Protein AF-A0A0Q1EN77-F1 (afdb_monomer)

Structure (mmCIF, N/CA/C/O backbone):
data_AF-A0A0Q1EN77-F1
#
_entry.id   AF-A0A0Q1EN77-F1
#
loop_
_atom_site.group_PDB
_atom_site.id
_atom_site.type_symbol
_atom_site.label_atom_id
_atom_site.label_alt_id
_atom_site.label_comp_id
_atom_site.label_asym_id
_atom_site.label_entity_id
_atom_site.label_seq_id
_atom_site.pdbx_PDB_ins_code
_atom_site.Cartn_x
_atom_site.Cartn_y
_atom_site.Cartn_z
_atom_site.occupancy
_atom_site.B_iso_or_equiv
_atom_site.auth_seq_id
_atom_site.auth_comp_id
_atom_site.auth_asym_id
_atom_site.auth_atom_id
_atom_site.pdbx_PDB_model_num
ATOM 1 N N . MET A 1 1 ? 3.299 -6.875 -15.508 1.00 75.31 1 MET A N 1
ATOM 2 C CA . MET A 1 1 ? 4.761 -6.666 -15.620 1.00 75.31 1 MET A CA 1
ATOM 3 C C . MET A 1 1 ? 5.243 -6.650 -17.065 1.00 75.31 1 MET A C 1
ATOM 5 O O . MET A 1 1 ? 5.629 -5.585 -17.506 1.00 75.31 1 MET A O 1
ATOM 9 N N . VAL A 1 2 ? 5.141 -7.741 -17.841 1.00 85.12 2 VAL A N 1
ATOM 10 C CA . VAL A 1 2 ? 5.543 -7.742 -19.271 1.00 85.12 2 VAL A CA 1
ATOM 11 C C . VAL A 1 2 ? 4.881 -6.612 -20.068 1.00 85.12 2 VAL A C 1
ATOM 13 O O . VAL A 1 2 ? 5.565 -5.891 -20.783 1.00 85.12 2 VAL A O 1
ATOM 16 N N . ALA A 1 3 ? 3.573 -6.400 -19.890 1.00 85.75 3 ALA A N 1
ATOM 17 C CA . ALA A 1 3 ? 2.848 -5.297 -20.525 1.00 85.75 3 ALA A CA 1
ATOM 18 C C . ALA A 1 3 ? 3.377 -3.902 -20.138 1.00 85.75 3 ALA A C 1
ATOM 20 O O . ALA A 1 3 ? 3.381 -3.012 -20.976 1.00 85.75 3 ALA A O 1
ATOM 21 N N . GLU A 1 4 ? 3.867 -3.718 -18.908 1.00 86.69 4 GLU A N 1
ATOM 22 C CA . GLU A 1 4 ? 4.435 -2.437 -18.464 1.00 86.69 4 GLU A CA 1
ATOM 23 C C . GLU A 1 4 ? 5.820 -2.197 -19.064 1.00 86.69 4 GLU A C 1
ATOM 25 O O . GLU A 1 4 ? 6.132 -1.081 -19.460 1.00 86.69 4 GLU A O 1
ATOM 30 N N . ILE A 1 5 ? 6.623 -3.253 -19.228 1.00 88.62 5 ILE A N 1
ATOM 31 C CA . ILE A 1 5 ? 7.925 -3.160 -19.905 1.00 88.62 5 ILE A CA 1
ATOM 32 C C . ILE A 1 5 ? 7.735 -2.786 -21.385 1.00 88.62 5 ILE A C 1
ATOM 34 O O . ILE A 1 5 ? 8.489 -1.975 -21.908 1.00 88.62 5 ILE A O 1
ATOM 38 N N . HIS A 1 6 ? 6.693 -3.304 -22.048 1.00 87.94 6 HIS A N 1
ATOM 39 C CA . HIS A 1 6 ? 6.352 -2.915 -23.427 1.00 87.94 6 HIS A CA 1
ATOM 40 C C . HIS A 1 6 ? 5.861 -1.465 -23.553 1.00 87.94 6 HIS A C 1
ATOM 42 O O . HIS A 1 6 ? 5.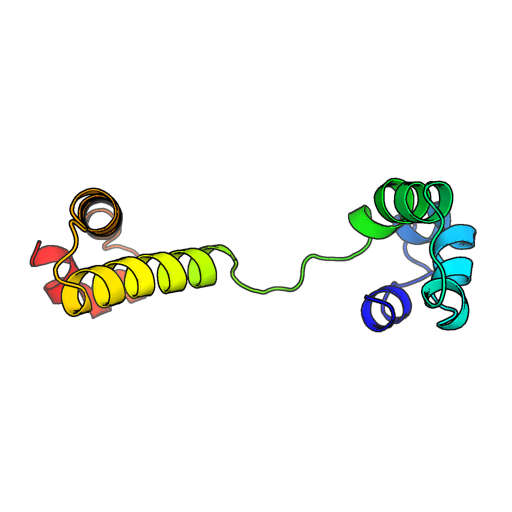863 -0.919 -24.650 1.00 87.94 6 HIS A O 1
ATOM 48 N N . ARG A 1 7 ? 5.413 -0.844 -22.456 1.00 88.62 7 ARG A N 1
ATOM 49 C CA . ARG A 1 7 ? 4.968 0.558 -22.433 1.00 88.62 7 ARG A CA 1
ATOM 50 C C . ARG A 1 7 ? 6.109 1.543 -22.176 1.00 88.62 7 ARG A C 1
ATOM 52 O O . ARG A 1 7 ? 5.882 2.749 -22.247 1.00 88.62 7 ARG A O 1
ATOM 59 N N . LEU A 1 8 ? 7.315 1.064 -21.857 1.00 89.75 8 LEU A N 1
ATOM 60 C CA . LEU A 1 8 ? 8.471 1.930 -21.646 1.00 89.75 8 LEU A CA 1
ATOM 61 C C . LEU A 1 8 ? 8.859 2.616 -22.959 1.00 89.75 8 LEU A C 1
ATOM 63 O O . LEU A 1 8 ? 9.024 1.970 -23.988 1.00 89.75 8 LEU A O 1
ATOM 67 N N . ASN A 1 9 ? 9.029 3.936 -22.912 1.00 89.69 9 ASN A N 1
ATOM 68 C CA . ASN A 1 9 ? 9.507 4.698 -24.059 1.00 89.69 9 ASN A CA 1
ATOM 69 C C . ASN A 1 9 ? 11.025 4.518 -24.203 1.00 89.69 9 ASN A C 1
ATOM 71 O O . ASN A 1 9 ? 11.781 5.061 -23.398 1.00 89.69 9 ASN A O 1
ATOM 75 N N . GLU A 1 10 ? 11.462 3.800 -25.234 1.00 89.62 10 GLU A N 1
ATOM 76 C CA . GLU A 1 10 ? 12.878 3.524 -25.508 1.00 89.62 10 GLU A CA 1
ATOM 77 C C . GLU A 1 10 ? 13.685 4.788 -25.840 1.00 89.62 10 GLU A C 1
ATOM 79 O O . GLU A 1 10 ? 14.881 4.833 -25.573 1.00 89.62 10 GLU A O 1
ATOM 84 N N . GLU A 1 11 ? 13.044 5.864 -26.306 1.00 89.81 11 GLU A N 1
ATOM 85 C CA . GLU A 1 11 ? 13.696 7.162 -26.508 1.00 89.81 11 GLU A CA 1
ATOM 86 C C . GLU A 1 11 ? 13.917 7.924 -25.188 1.00 89.81 11 GLU A C 1
ATOM 88 O O . GLU A 1 11 ? 14.665 8.906 -25.135 1.00 89.81 11 GLU A O 1
ATOM 93 N N . ASN A 1 12 ? 13.315 7.493 -24.078 1.00 91.06 12 ASN A N 1
ATOM 94 C CA . ASN A 1 12 ? 13.587 8.099 -22.781 1.00 91.06 12 ASN A CA 1
ATOM 95 C C . ASN A 1 12 ? 15.029 7.784 -22.359 1.00 91.06 12 ASN A C 1
ATOM 97 O O . ASN A 1 12 ? 15.423 6.624 -22.270 1.00 91.06 12 ASN A O 1
ATOM 101 N N . PHE A 1 13 ? 15.814 8.815 -22.040 1.00 92.06 13 PHE A N 1
ATOM 102 C CA . PHE A 1 13 ? 17.212 8.670 -21.623 1.00 92.06 13 PHE A CA 1
ATOM 103 C C . PHE A 1 13 ? 17.409 7.648 -20.486 1.00 92.06 13 PHE A C 1
ATOM 105 O O . PHE A 1 13 ? 18.351 6.860 -20.525 1.00 92.06 13 PHE A O 1
ATOM 112 N N . ARG A 1 14 ? 16.484 7.594 -19.516 1.00 90.00 14 ARG A N 1
ATOM 113 C CA . ARG A 1 14 ? 16.535 6.635 -18.396 1.00 90.00 14 ARG A CA 1
ATOM 114 C C . ARG A 1 14 ? 16.334 5.190 -18.858 1.00 90.00 14 ARG A C 1
ATOM 116 O O . ARG A 1 14 ? 16.934 4.281 -18.293 1.00 90.00 14 ARG A O 1
ATOM 123 N N . VAL A 1 15 ? 15.509 4.983 -19.885 1.00 91.50 15 VAL A N 1
ATOM 124 C CA . VAL A 1 15 ? 15.239 3.665 -20.479 1.00 91.50 15 VAL A CA 1
ATOM 125 C C . VAL A 1 15 ? 16.398 3.247 -21.384 1.00 91.50 15 VAL A C 1
ATOM 127 O O . VAL A 1 15 ? 16.853 2.111 -21.280 1.00 91.50 15 VAL A O 1
ATOM 130 N N . ARG A 1 16 ? 16.964 4.170 -22.179 1.00 92.75 16 ARG A N 1
ATOM 131 C CA . ARG A 1 16 ? 18.146 3.908 -23.025 1.00 92.75 16 ARG A CA 1
ATOM 132 C C . ARG A 1 16 ? 19.330 3.351 -22.240 1.00 92.75 16 ARG A C 1
ATOM 134 O O . ARG A 1 16 ? 19.981 2.423 -22.706 1.00 92.75 16 ARG A O 1
ATOM 141 N N . GLN A 1 17 ? 19.581 3.874 -21.038 1.00 92.25 17 GLN A N 1
ATOM 142 C CA . GLN A 1 17 ? 20.649 3.381 -20.155 1.00 92.25 17 GLN A CA 1
ATOM 143 C C . GLN A 1 17 ? 20.492 1.900 -19.768 1.00 92.25 17 GLN A C 1
ATOM 145 O O . GLN A 1 17 ? 21.472 1.255 -19.406 1.00 92.25 17 GLN A O 1
ATOM 150 N N . HIS A 1 18 ? 19.282 1.351 -19.878 1.00 94.38 18 HIS A N 1
ATOM 151 C CA . HIS A 1 18 ? 18.927 -0.003 -19.459 1.00 94.38 18 HIS A CA 1
ATOM 152 C C . HIS A 1 18 ? 18.358 -0.850 -20.611 1.00 94.38 18 HIS A C 1
ATOM 154 O O . HIS A 1 18 ? 17.785 -1.915 -20.367 1.00 94.38 18 HIS A O 1
ATOM 160 N N . ILE A 1 19 ? 18.527 -0.409 -21.866 1.00 93.12 19 ILE A N 1
ATOM 161 C CA . ILE A 1 19 ? 17.888 -1.014 -23.044 1.00 93.12 19 ILE A CA 1
ATOM 162 C C . ILE A 1 19 ? 18.136 -2.529 -23.210 1.00 93.12 19 ILE A C 1
ATOM 164 O O . ILE A 1 19 ? 17.187 -3.234 -23.562 1.00 93.12 19 ILE A O 1
ATOM 168 N N . PRO A 1 20 ? 19.322 -3.100 -22.885 1.00 93.75 20 PRO A N 1
ATOM 169 C CA . PRO A 1 20 ? 19.535 -4.541 -23.029 1.00 93.75 20 PRO A CA 1
ATOM 170 C C . PRO A 1 20 ? 18.624 -5.355 -22.102 1.00 93.75 20 PRO A C 1
ATOM 172 O O . PRO A 1 20 ? 18.081 -6.385 -22.504 1.00 93.75 20 PRO A O 1
ATOM 175 N N . TYR A 1 21 ? 18.405 -4.867 -20.877 1.00 94.12 21 TYR A N 1
ATOM 176 C CA . TYR A 1 21 ? 17.522 -5.502 -19.900 1.00 94.12 21 TYR A CA 1
ATOM 177 C C . TYR A 1 21 ? 16.054 -5.344 -20.305 1.00 94.12 21 TYR A C 1
ATOM 179 O O . TYR A 1 21 ? 15.277 -6.289 -20.185 1.00 94.12 21 TYR A O 1
ATOM 187 N N . VAL A 1 22 ? 15.677 -4.184 -20.852 1.00 92.25 22 VAL A N 1
ATOM 188 C CA . VAL A 1 22 ? 14.322 -3.952 -21.375 1.00 92.25 22 VAL A CA 1
ATOM 189 C C . VAL A 1 22 ? 14.002 -4.968 -22.472 1.00 92.25 22 VAL A C 1
ATOM 191 O O . VAL A 1 22 ? 13.034 -5.711 -22.33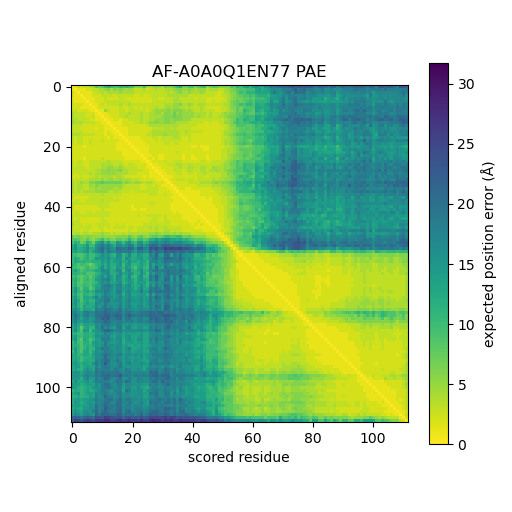4 1.00 92.25 22 VAL A O 1
ATOM 194 N N . HIS A 1 23 ? 14.853 -5.106 -23.491 1.00 93.06 23 HIS A N 1
ATOM 195 C CA . HIS A 1 23 ? 14.639 -6.074 -24.574 1.00 93.06 23 HIS A CA 1
ATOM 196 C C . HIS A 1 23 ? 14.626 -7.529 -24.082 1.00 93.06 23 HIS A C 1
ATOM 198 O O . HIS A 1 23 ? 13.773 -8.319 -24.495 1.00 93.06 23 HIS A O 1
ATOM 204 N N . LYS A 1 24 ? 15.536 -7.890 -23.163 1.00 92.88 24 LYS A N 1
ATOM 205 C CA . LYS A 1 24 ? 15.592 -9.236 -22.567 1.00 92.88 24 LYS A CA 1
ATOM 206 C C . LYS A 1 24 ? 14.251 -9.619 -21.938 1.00 92.88 24 LYS A C 1
ATOM 208 O O . LYS A 1 24 ? 13.727 -10.699 -22.213 1.00 92.88 24 LYS A O 1
ATOM 213 N N . PHE A 1 25 ? 13.678 -8.729 -21.130 1.00 93.00 25 PHE A N 1
ATOM 214 C CA . PHE A 1 25 ? 12.463 -9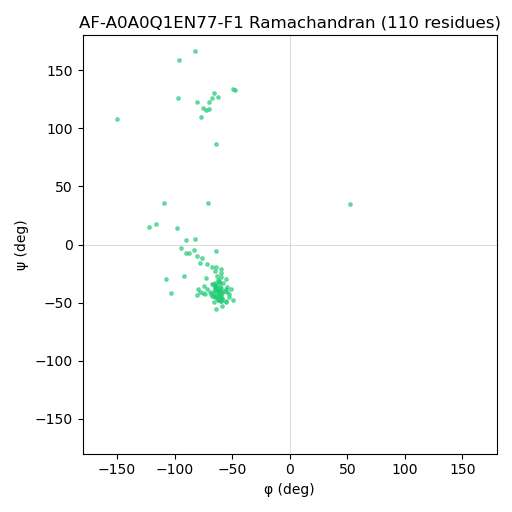.003 -20.364 1.00 93.00 25 PHE A CA 1
ATOM 215 C C . PHE A 1 25 ? 11.162 -8.546 -21.052 1.00 93.00 25 PHE A C 1
ATOM 217 O O . PHE A 1 25 ? 10.078 -8.855 -20.551 1.00 93.00 25 PHE A O 1
ATOM 224 N N . GLN A 1 26 ? 11.224 -7.896 -22.220 1.00 91.12 26 GLN A N 1
ATOM 225 C CA . GLN A 1 26 ? 10.080 -7.777 -23.135 1.00 91.12 26 GLN A CA 1
ATOM 226 C C . GLN A 1 26 ? 9.669 -9.160 -23.666 1.00 91.12 26 GLN A C 1
ATOM 228 O O . GLN A 1 26 ? 8.483 -9.460 -23.799 1.00 91.12 26 GLN A O 1
ATOM 233 N N . ASN A 1 27 ? 10.623 -10.062 -23.907 1.00 91.31 27 ASN A N 1
ATOM 234 C CA . ASN A 1 27 ? 10.298 -11.405 -24.371 1.00 91.31 27 ASN A CA 1
ATOM 235 C C . ASN A 1 27 ? 9.617 -12.229 -23.266 1.00 91.31 27 ASN A C 1
ATOM 237 O O . ASN A 1 27 ? 10.231 -12.586 -22.260 1.00 91.31 27 ASN A O 1
ATOM 241 N N . ARG A 1 28 ? 8.356 -12.626 -23.486 1.00 88.50 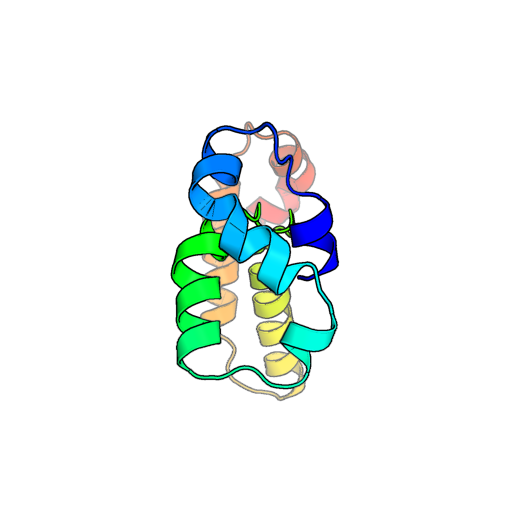28 ARG A N 1
ATOM 242 C CA . ARG A 1 28 ? 7.587 -13.435 -22.526 1.00 88.50 28 ARG A CA 1
ATOM 243 C C . ARG A 1 28 ? 8.291 -14.741 -22.141 1.00 88.50 28 ARG A C 1
ATOM 245 O O . ARG A 1 28 ? 8.125 -15.186 -21.011 1.00 88.50 28 ARG A O 1
ATOM 252 N N . LYS A 1 29 ? 9.101 -15.329 -23.030 1.00 90.69 29 LYS A N 1
ATOM 253 C CA . LYS A 1 29 ? 9.852 -16.562 -22.744 1.00 90.69 29 LYS A CA 1
ATOM 254 C C . LYS A 1 29 ? 10.841 -16.398 -21.585 1.00 90.69 29 LYS A C 1
ATOM 256 O O . LYS A 1 29 ? 11.027 -17.354 -20.840 1.00 90.69 29 LYS A O 1
ATOM 261 N N . ALA A 1 30 ? 11.408 -15.203 -21.393 1.00 88.31 30 ALA A N 1
ATOM 262 C CA . ALA A 1 30 ? 12.321 -14.912 -20.284 1.00 88.31 30 ALA A CA 1
ATOM 263 C C . ALA A 1 30 ? 11.642 -15.027 -18.905 1.00 88.31 30 ALA A C 1
ATOM 265 O O . ALA A 1 30 ? 12.313 -15.211 -17.900 1.00 88.31 30 ALA A O 1
ATOM 266 N N . TRP A 1 31 ? 10.308 -14.972 -18.852 1.00 90.62 31 TRP A N 1
ATOM 267 C CA . TRP A 1 31 ? 9.529 -15.080 -17.616 1.00 90.62 31 TRP A CA 1
ATOM 268 C C . TRP A 1 31 ? 9.129 -16.515 -17.263 1.00 90.62 31 TRP A C 1
ATOM 270 O O . TRP A 1 31 ? 8.570 -16.738 -16.193 1.00 90.62 31 TRP A O 1
ATOM 280 N N . ASN A 1 32 ? 9.383 -17.488 -18.145 1.00 91.12 32 ASN A N 1
ATOM 281 C CA . ASN A 1 32 ? 9.001 -18.882 -17.904 1.00 91.12 32 ASN A CA 1
ATOM 282 C C . ASN A 1 32 ? 9.879 -19.551 -16.837 1.00 91.12 32 ASN A C 1
ATOM 284 O O . ASN A 1 32 ? 9.421 -20.464 -16.157 1.00 91.12 32 ASN A O 1
ATOM 288 N N . CYS A 1 33 ? 11.131 -19.112 -16.699 1.00 92.00 33 CYS A N 1
ATOM 289 C CA . CYS A 1 33 ? 12.058 -19.580 -15.677 1.00 92.00 33 CYS A CA 1
ATOM 290 C C . CYS A 1 33 ? 13.013 -18.436 -15.330 1.00 92.00 33 CYS A C 1
ATOM 292 O O . CYS A 1 33 ? 13.858 -18.078 -16.146 1.00 92.00 33 CYS A O 1
ATOM 294 N N . LEU A 1 34 ? 12.843 -17.846 -14.146 1.00 93.25 34 LEU A N 1
ATOM 295 C CA . LEU A 1 34 ? 13.695 -16.765 -13.656 1.00 93.25 34 LEU A CA 1
ATOM 296 C C . LEU A 1 34 ? 14.760 -17.338 -12.727 1.00 93.25 34 LEU A C 1
ATOM 298 O O . LEU A 1 34 ? 14.443 -18.006 -11.742 1.00 93.25 34 LEU A O 1
ATOM 302 N N . THR A 1 35 ? 16.022 -17.045 -13.018 1.00 95.38 35 THR A N 1
ATOM 303 C CA . THR A 1 35 ? 17.130 -17.332 -12.106 1.00 95.38 35 THR A CA 1
ATOM 304 C C . THR A 1 35 ? 17.256 -16.240 -11.040 1.00 95.38 35 THR A C 1
ATOM 306 O O . THR A 1 35 ? 16.704 -15.147 -11.171 1.00 95.38 35 THR A O 1
ATOM 309 N N . ALA A 1 36 ? 18.031 -16.497 -9.982 1.00 94.81 36 ALA A N 1
ATOM 310 C CA . ALA A 1 36 ? 18.338 -15.475 -8.977 1.00 94.81 36 ALA A CA 1
ATOM 311 C C . ALA A 1 36 ? 19.025 -14.237 -9.590 1.00 94.81 36 ALA A C 1
ATOM 313 O O . ALA A 1 36 ? 18.784 -13.113 -9.152 1.00 94.81 36 ALA A O 1
ATOM 314 N N . MET A 1 37 ? 19.836 -14.442 -10.633 1.00 94.62 37 MET A N 1
ATOM 315 C CA . MET A 1 37 ? 20.475 -13.360 -11.380 1.00 94.62 37 MET A CA 1
ATOM 316 C C . MET A 1 37 ? 19.441 -12.533 -12.148 1.00 94.62 37 MET A C 1
ATOM 318 O O . MET A 1 37 ? 19.458 -11.311 -12.048 1.00 94.62 37 MET A O 1
ATOM 322 N N . ASP A 1 38 ? 18.486 -13.183 -12.824 1.00 94.12 38 ASP A N 1
ATOM 323 C CA . ASP A 1 38 ? 17.411 -12.485 -13.541 1.00 94.12 38 ASP A CA 1
ATOM 324 C C . ASP A 1 38 ? 16.555 -11.636 -12.595 1.00 94.12 38 ASP A C 1
ATOM 326 O O . ASP A 1 38 ? 16.208 -10.503 -12.914 1.00 94.12 38 ASP A O 1
ATOM 330 N N . VAL A 1 39 ? 16.247 -12.152 -11.400 1.00 93.69 39 VAL A N 1
ATOM 331 C CA . VAL A 1 39 ? 15.508 -11.395 -10.377 1.00 93.69 39 VAL A CA 1
ATOM 332 C C . VAL A 1 39 ? 16.282 -10.148 -9.948 1.00 93.69 39 VAL A C 1
ATOM 334 O O . VAL A 1 39 ? 15.685 -9.079 -9.803 1.00 93.69 39 VAL A O 1
ATOM 337 N N . ASN A 1 40 ? 17.599 -10.263 -9.770 1.00 95.62 40 ASN A N 1
ATOM 338 C CA . ASN A 1 40 ? 18.438 -9.123 -9.421 1.00 95.62 40 ASN A CA 1
ATOM 339 C C . ASN A 1 40 ? 18.484 -8.087 -10.555 1.00 95.62 40 ASN A C 1
ATOM 341 O O . ASN A 1 40 ? 18.290 -6.903 -10.304 1.00 95.62 40 ASN A O 1
ATOM 345 N N . GLU A 1 41 ? 18.648 -8.522 -11.806 1.00 95.06 41 GLU A N 1
ATOM 346 C CA . GLU A 1 41 ? 18.612 -7.631 -12.974 1.00 95.06 41 GLU A CA 1
ATOM 347 C C . GLU A 1 41 ? 17.271 -6.893 -13.100 1.00 95.06 41 GLU A C 1
ATOM 349 O O . GLU A 1 41 ? 17.246 -5.685 -13.331 1.00 95.06 41 GLU A O 1
ATOM 354 N N . ILE A 1 42 ? 16.146 -7.593 -12.906 1.00 93.50 42 ILE A N 1
ATOM 355 C CA . ILE A 1 42 ? 14.810 -6.979 -12.919 1.00 93.50 42 ILE A CA 1
ATOM 356 C C . ILE A 1 42 ? 14.710 -5.914 -11.824 1.00 93.50 42 ILE A C 1
ATOM 358 O O . ILE A 1 42 ? 14.206 -4.816 -12.071 1.00 93.50 42 ILE A O 1
ATOM 362 N N . LYS A 1 43 ? 15.179 -6.227 -10.615 1.00 92.94 43 LYS A N 1
ATOM 363 C CA . LYS A 1 43 ? 15.108 -5.321 -9.468 1.00 92.94 43 LYS A CA 1
ATOM 364 C C . LYS A 1 43 ? 15.950 -4.061 -9.673 1.00 92.94 43 LYS A C 1
ATOM 366 O O . LYS A 1 43 ? 15.462 -2.971 -9.397 1.00 92.94 43 LYS A O 1
ATOM 371 N N . GLU A 1 44 ? 17.176 -4.204 -10.162 1.00 94.31 44 GLU A N 1
ATOM 372 C CA . GLU A 1 44 ? 18.111 -3.084 -10.302 1.00 94.31 44 GLU A CA 1
ATOM 373 C C . GLU A 1 44 ? 17.823 -2.231 -11.545 1.00 94.31 44 GLU A C 1
ATOM 375 O O . GLU A 1 44 ? 17.915 -1.007 -11.490 1.00 94.31 44 GLU A O 1
ATOM 380 N N . HIS A 1 45 ? 17.438 -2.852 -12.665 1.00 94.06 45 HIS A N 1
ATOM 381 C CA . HIS A 1 45 ? 17.367 -2.158 -13.954 1.00 94.06 45 HIS A CA 1
ATOM 382 C C . HIS A 1 45 ? 15.947 -1.874 -14.443 1.00 94.06 45 HIS A C 1
ATOM 384 O O . HIS A 1 45 ? 15.742 -0.887 -15.144 1.00 94.06 45 HIS A O 1
ATOM 390 N N . LEU A 1 46 ? 14.956 -2.704 -14.096 1.00 91.44 46 LEU A N 1
ATOM 391 C CA . LEU A 1 46 ? 13.587 -2.548 -14.606 1.00 91.44 46 LEU A CA 1
ATOM 392 C C . LEU A 1 46 ? 12.630 -1.941 -13.588 1.00 91.44 46 LEU A C 1
ATOM 394 O O . LEU A 1 46 ? 11.832 -1.078 -13.952 1.00 91.44 46 LEU A O 1
ATOM 398 N N . ALA A 1 47 ? 12.706 -2.355 -12.322 1.00 90.19 47 ALA A N 1
ATOM 399 C CA . ALA A 1 47 ? 11.820 -1.842 -11.279 1.00 90.19 47 ALA A CA 1
ATOM 400 C C . ALA A 1 47 ? 11.849 -0.302 -11.153 1.00 90.19 47 ALA A C 1
ATOM 402 O O . ALA A 1 47 ? 10.773 0.273 -11.007 1.00 90.19 47 ALA A O 1
ATO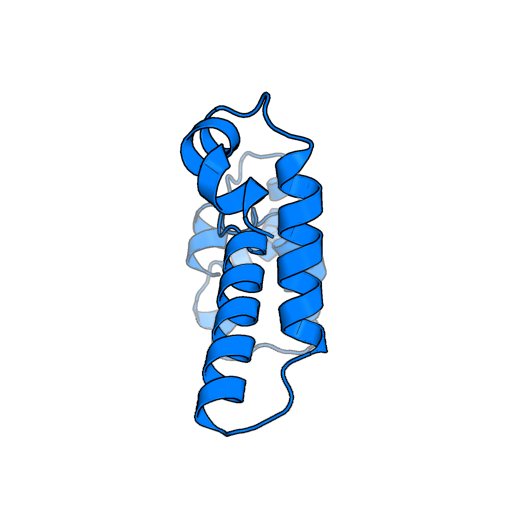M 403 N N . PRO A 1 48 ? 12.998 0.398 -11.290 1.00 89.88 48 PRO A N 1
ATOM 404 C CA . PRO A 1 48 ? 13.032 1.863 -11.225 1.00 89.88 48 PRO A CA 1
ATOM 405 C C . PRO A 1 48 ? 12.429 2.577 -12.444 1.00 89.88 48 PRO A C 1
ATOM 407 O O . PRO A 1 48 ? 12.185 3.783 -12.383 1.00 89.88 48 PRO A O 1
ATOM 410 N N . LEU A 1 49 ? 12.254 1.873 -13.569 1.00 89.81 49 LEU A N 1
ATOM 411 C CA . LEU A 1 49 ? 11.715 2.431 -14.815 1.00 89.81 49 LEU A CA 1
ATOM 412 C C . LEU A 1 49 ? 10.200 2.269 -14.911 1.00 89.81 49 LEU A C 1
ATOM 414 O O . LEU A 1 49 ? 9.538 3.053 -15.589 1.00 89.81 49 LEU A O 1
ATOM 418 N N . ILE A 1 50 ? 9.659 1.245 -14.253 1.00 85.62 50 ILE A N 1
ATOM 419 C CA . ILE A 1 50 ? 8.225 0.998 -14.214 1.00 85.62 50 ILE A CA 1
ATOM 420 C C . ILE A 1 50 ? 7.602 2.007 -13.256 1.00 85.62 50 ILE A C 1
ATOM 422 O O . ILE A 1 50 ? 7.891 2.022 -12.060 1.00 85.62 50 ILE A O 1
ATOM 426 N N . VAL A 1 51 ? 6.724 2.850 -13.795 1.00 77.69 51 VAL A N 1
ATOM 427 C CA . VAL A 1 51 ? 5.878 3.708 -12.969 1.00 77.69 51 VAL A CA 1
ATOM 428 C C . VAL A 1 51 ? 5.006 2.782 -12.121 1.00 77.69 51 VAL A C 1
ATOM 430 O O . VAL A 1 51 ? 4.373 1.884 -12.688 1.00 77.69 51 VAL A O 1
ATOM 433 N N . PRO A 1 52 ? 4.980 2.948 -10.785 1.00 70.88 52 PRO A N 1
ATOM 434 C CA . PRO A 1 52 ? 4.056 2.204 -9.948 1.00 70.88 52 PRO A CA 1
ATOM 435 C C . PRO A 1 52 ? 2.659 2.326 -10.547 1.00 70.88 52 PRO A C 1
ATOM 437 O O . PRO A 1 52 ? 2.258 3.421 -10.949 1.00 70.88 52 PRO A O 1
ATOM 440 N N . LEU A 1 53 ? 1.935 1.209 -10.642 1.00 67.25 53 LEU A N 1
ATOM 441 C CA . LEU A 1 53 ? 0.513 1.265 -10.963 1.00 67.25 53 LEU A CA 1
ATOM 442 C C . LEU A 1 53 ? -0.104 2.333 -10.060 1.00 67.25 53 LEU A C 1
ATOM 444 O O . LEU A 1 53 ? 0.192 2.357 -8.864 1.00 67.25 53 LEU A O 1
ATOM 448 N N . ASN A 1 54 ? -0.917 3.218 -10.639 1.00 62.59 54 ASN A N 1
ATOM 449 C CA . ASN A 1 54 ? -1.620 4.288 -9.926 1.00 62.59 54 ASN A CA 1
ATOM 450 C C . ASN A 1 54 ? -2.749 3.719 -9.044 1.00 62.59 54 ASN A C 1
ATOM 452 O O . ASN A 1 54 ? -3.839 4.274 -8.946 1.00 62.59 54 ASN A O 1
ATOM 456 N N . ASP A 1 55 ? -2.495 2.552 -8.468 1.00 62.34 55 ASP A N 1
ATOM 457 C CA . ASP A 1 55 ? -3.273 1.962 -7.420 1.00 62.34 55 ASP A CA 1
ATOM 458 C C . ASP A 1 55 ? -2.957 2.779 -6.179 1.00 62.34 55 ASP A C 1
ATOM 460 O O . ASP A 1 55 ? -1.814 2.812 -5.713 1.00 62.34 55 ASP A O 1
ATOM 464 N N . ASP A 1 56 ? -3.973 3.458 -5.662 1.00 78.88 56 ASP A N 1
ATOM 465 C CA . ASP A 1 56 ? -3.888 4.117 -4.373 1.00 78.88 56 ASP A CA 1
ATOM 466 C C . ASP A 1 56 ? -3.695 3.041 -3.291 1.00 78.88 56 ASP A C 1
ATOM 468 O O . ASP A 1 56 ? -4.628 2.482 -2.716 1.00 78.88 56 ASP A O 1
ATOM 472 N N . GLU A 1 57 ? -2.435 2.682 -3.064 1.00 84.44 57 GLU A N 1
ATOM 473 C CA . GLU A 1 57 ? -2.020 1.695 -2.077 1.00 84.44 57 GLU A CA 1
ATOM 474 C C . GLU A 1 57 ? -2.461 2.121 -0.668 1.00 84.44 57 GLU A C 1
ATOM 476 O O . GLU A 1 57 ? -2.714 1.272 0.188 1.00 84.44 57 GLU A O 1
ATOM 481 N N . LEU A 1 58 ? -2.602 3.430 -0.418 1.00 85.25 58 LEU A N 1
ATOM 482 C CA . LEU A 1 58 ? -3.148 3.937 0.839 1.00 85.25 58 LEU A CA 1
ATOM 483 C C . LEU A 1 58 ? -4.643 3.623 0.949 1.00 85.25 58 LEU A C 1
ATOM 485 O O . LEU A 1 58 ? -5.066 3.176 2.017 1.00 85.25 58 LEU A O 1
ATOM 489 N N . ALA A 1 59 ? -5.410 3.760 -0.136 1.00 87.31 59 ALA A N 1
ATOM 490 C CA . ALA A 1 59 ? -6.810 3.334 -0.177 1.00 87.31 59 ALA A CA 1
ATOM 491 C C . ALA A 1 59 ? -6.947 1.828 0.098 1.00 87.31 59 ALA A C 1
ATOM 493 O O . ALA A 1 59 ? -7.667 1.440 1.015 1.00 87.31 59 ALA A O 1
ATOM 494 N N . LYS A 1 60 ? -6.155 0.976 -0.568 1.00 88.81 60 LYS A N 1
ATOM 495 C CA . LYS A 1 60 ? -6.170 -0.481 -0.316 1.00 88.81 60 LYS A CA 1
ATOM 496 C C . LYS A 1 60 ? -5.834 -0.839 1.132 1.00 88.81 60 LYS A C 1
ATOM 498 O O . LYS A 1 60 ? -6.429 -1.744 1.718 1.00 88.81 60 LYS A O 1
ATOM 503 N N . ARG A 1 61 ? -4.862 -0.144 1.732 1.00 91.12 61 ARG A N 1
ATOM 504 C CA . ARG A 1 61 ? -4.503 -0.338 3.147 1.00 91.12 61 ARG A CA 1
ATOM 505 C C . ARG A 1 61 ? -5.637 0.064 4.077 1.00 91.12 61 ARG A C 1
ATOM 507 O O . ARG A 1 61 ? -5.822 -0.583 5.108 1.00 91.12 61 ARG A O 1
ATOM 514 N N . PHE A 1 62 ? -6.377 1.112 3.731 1.00 92.56 62 PHE A N 1
ATOM 515 C CA . PHE A 1 62 ? -7.560 1.514 4.477 1.00 92.56 62 PHE A CA 1
ATOM 516 C C . PHE A 1 62 ? -8.694 0.487 4.335 1.00 92.56 62 PHE A C 1
ATOM 518 O O . PHE A 1 62 ? -9.266 0.091 5.349 1.00 92.56 62 PHE A O 1
ATOM 525 N N . ASP A 1 63 ? -8.937 -0.040 3.133 1.00 93.88 63 ASP A N 1
ATOM 526 C CA . ASP A 1 63 ? -9.923 -1.107 2.906 1.00 93.88 63 ASP A CA 1
ATOM 527 C C . ASP A 1 63 ? -9.596 -2.357 3.734 1.00 93.88 63 ASP A C 1
ATOM 529 O O . ASP A 1 63 ? -10.449 -2.900 4.439 1.00 93.88 63 ASP A O 1
ATOM 533 N N . LEU A 1 64 ? -8.327 -2.780 3.737 1.00 95.56 64 LEU A N 1
ATOM 534 C CA . LEU A 1 64 ? -7.860 -3.899 4.555 1.00 95.56 64 LEU A CA 1
ATOM 535 C C . LEU A 1 64 ? -8.036 -3.636 6.059 1.00 95.56 64 LEU A C 1
ATOM 537 O O . LEU A 1 64 ? -8.385 -4.547 6.819 1.00 95.56 64 LEU A O 1
ATOM 541 N N . LEU A 1 65 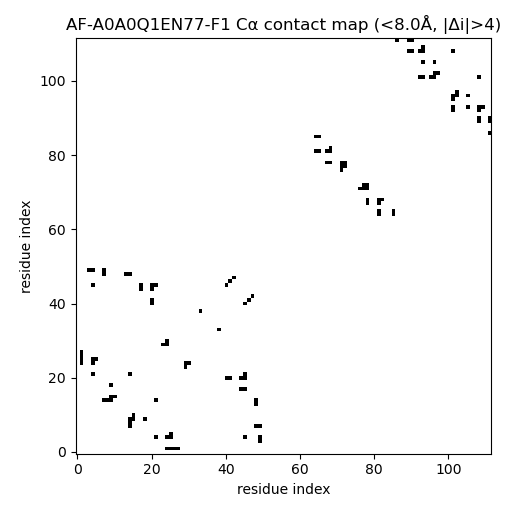? -7.786 -2.403 6.509 1.00 95.81 65 LEU A N 1
ATOM 542 C CA . LEU A 1 65 ? -7.993 -2.000 7.897 1.00 95.81 65 LEU A CA 1
ATOM 543 C C . LEU A 1 65 ? -9.468 -2.143 8.293 1.00 95.81 65 LEU A C 1
ATOM 545 O O . LEU A 1 65 ? -9.754 -2.741 9.332 1.00 95.81 65 LEU A O 1
ATOM 549 N N . MET A 1 66 ? -10.386 -1.645 7.463 1.00 96.12 66 MET A N 1
ATOM 550 C CA . MET A 1 66 ? -11.828 -1.754 7.693 1.00 96.12 66 MET A CA 1
ATOM 551 C C . MET A 1 66 ? -12.287 -3.212 7.700 1.00 96.12 66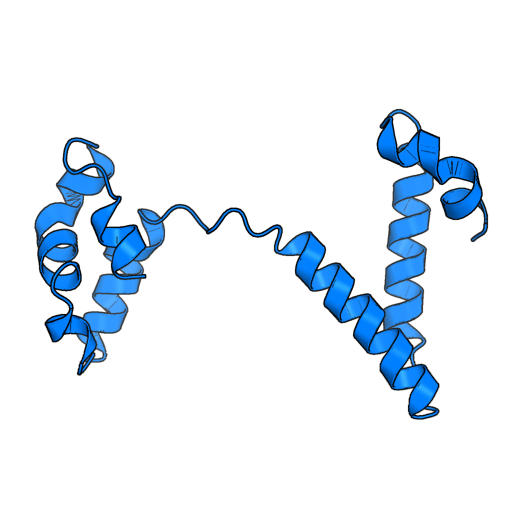 MET A C 1
ATOM 553 O O . MET A 1 66 ? -12.908 -3.648 8.670 1.00 96.12 66 MET A O 1
ATOM 557 N N . TYR A 1 67 ? -11.858 -4.002 6.714 1.00 97.00 67 TYR A N 1
ATOM 558 C CA . TYR A 1 67 ? -12.127 -5.439 6.666 1.00 97.00 67 TYR A CA 1
ATOM 559 C C . TYR A 1 67 ? -11.644 -6.165 7.931 1.00 97.00 67 TYR A C 1
ATOM 561 O O . TYR A 1 67 ? -12.331 -7.029 8.474 1.00 97.00 67 TYR A O 1
ATOM 569 N N . THR A 1 68 ? -10.478 -5.786 8.462 1.00 96.38 68 THR A N 1
ATOM 570 C CA . THR A 1 68 ? -9.951 -6.360 9.709 1.00 96.38 68 THR A CA 1
ATOM 571 C C . THR A 1 68 ? -10.868 -6.068 10.901 1.00 96.38 68 THR A C 1
ATOM 573 O O . THR A 1 68 ? -11.060 -6.936 11.757 1.00 96.38 68 THR A O 1
ATOM 576 N N . VAL A 1 69 ? -11.448 -4.864 10.972 1.00 96.25 69 VAL A N 1
ATOM 577 C CA . VAL A 1 69 ? -12.425 -4.498 12.011 1.00 96.25 69 VAL A CA 1
ATOM 578 C C . VAL A 1 69 ? -13.706 -5.317 11.863 1.00 96.25 69 VAL A C 1
ATOM 580 O O . VAL A 1 69 ? -14.163 -5.903 12.846 1.00 96.25 69 VAL A O 1
ATOM 583 N N . GLU A 1 70 ? -14.263 -5.386 10.654 1.00 96.38 70 GLU A N 1
ATOM 584 C CA . GLU A 1 70 ? -15.488 -6.133 10.346 1.00 96.38 70 GLU A CA 1
ATOM 585 C C . GLU A 1 70 ? -15.337 -7.623 10.669 1.00 96.38 70 GLU A C 1
ATOM 587 O O . GLU A 1 70 ? -16.146 -8.196 11.402 1.00 96.38 70 GLU A O 1
ATOM 592 N N . LEU A 1 71 ? -14.245 -8.239 10.213 1.00 97.19 71 LEU A N 1
ATOM 593 C CA . LEU A 1 71 ? -13.949 -9.644 10.466 1.00 97.19 71 LEU A CA 1
ATOM 594 C C . LEU A 1 71 ? -13.809 -9.931 11.962 1.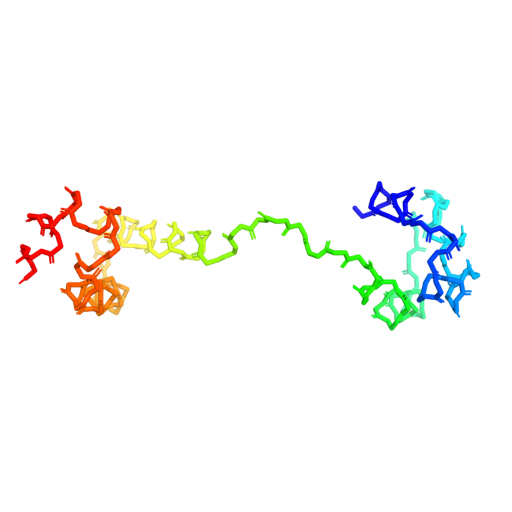00 97.19 71 LEU A C 1
ATOM 596 O O . LEU A 1 71 ? -14.359 -10.912 12.465 1.00 97.19 71 LEU A O 1
ATOM 600 N N . ALA A 1 72 ? -13.091 -9.079 12.695 1.00 95.75 72 ALA A N 1
ATOM 601 C CA . ALA A 1 72 ? -12.933 -9.247 14.132 1.00 95.75 72 ALA A CA 1
ATOM 602 C C . ALA A 1 72 ? -14.272 -9.114 14.874 1.00 95.75 72 ALA A C 1
ATOM 604 O O . ALA A 1 72 ? -14.506 -9.861 15.822 1.00 95.75 72 ALA A O 1
ATOM 605 N N . LYS A 1 73 ? -15.177 -8.235 14.420 1.00 94.75 73 LYS A N 1
ATOM 606 C CA . LYS A 1 73 ? -16.540 -8.133 14.962 1.00 94.75 73 LYS A CA 1
ATOM 607 C C . LYS A 1 73 ? -17.350 -9.405 14.723 1.00 94.75 73 LYS A C 1
ATOM 609 O O . LYS A 1 73 ? -17.956 -9.898 15.668 1.00 94.75 73 LYS A O 1
ATOM 614 N N . LEU A 1 74 ? -17.308 -9.965 13.514 1.00 96.31 74 LEU A N 1
ATOM 615 C CA . LEU A 1 74 ? -18.005 -11.215 13.179 1.00 96.31 74 LEU A CA 1
ATOM 616 C C . LEU A 1 74 ? -17.457 -12.427 13.944 1.00 96.31 74 LEU A C 1
ATOM 618 O O . LEU A 1 74 ? -18.204 -13.338 14.285 1.00 96.31 74 LEU A O 1
ATOM 622 N N . GLN A 1 75 ? -16.155 -12.439 14.230 1.00 96.50 75 GLN A N 1
ATOM 623 C CA . GLN A 1 75 ? -15.493 -13.523 14.960 1.00 96.50 75 GLN A CA 1
ATOM 624 C C . GLN A 1 75 ? -15.476 -13.321 16.484 1.00 96.50 75 GLN A C 1
ATOM 626 O O . GLN A 1 75 ? -14.832 -14.104 17.184 1.00 96.50 75 GLN A O 1
ATOM 631 N N . THR A 1 76 ? -16.113 -12.266 17.006 1.00 92.50 76 THR A N 1
ATOM 632 C CA . THR A 1 76 ? -16.071 -11.887 18.433 1.00 92.50 76 THR A CA 1
ATOM 633 C C . THR A 1 76 ? -14.632 -11.762 18.967 1.00 92.50 76 THR A C 1
ATOM 635 O O . THR A 1 76 ? -14.325 -12.079 20.116 1.00 92.50 76 THR A O 1
ATOM 638 N N . LYS A 1 77 ? -13.711 -11.299 18.115 1.00 91.75 77 LYS A N 1
ATOM 639 C CA . LYS A 1 77 ? -12.301 -11.058 18.441 1.00 91.75 77 LYS A CA 1
ATOM 640 C C . LYS A 1 77 ? -12.064 -9.593 18.796 1.00 91.75 77 LYS A C 1
ATOM 642 O O . LYS A 1 77 ? -12.816 -8.692 18.426 1.00 91.75 77 LYS A O 1
ATOM 647 N N . ASN A 1 78 ? -10.968 -9.338 19.508 1.00 89.94 78 ASN A N 1
ATOM 648 C CA . ASN A 1 78 ? -10.568 -7.981 19.858 1.00 89.94 78 ASN A CA 1
ATOM 649 C C . ASN A 1 78 ? -10.077 -7.212 18.615 1.00 89.94 78 ASN A C 1
ATOM 651 O O . ASN A 1 78 ? -9.114 -7.616 17.965 1.00 89.94 78 ASN A O 1
ATOM 655 N N . ALA A 1 79 ? -10.719 -6.075 18.335 1.00 92.00 79 ALA A N 1
ATOM 656 C CA . ALA A 1 79 ? -10.388 -5.160 17.241 1.00 92.00 79 ALA A CA 1
ATOM 657 C C . ALA A 1 79 ? -9.931 -3.772 17.736 1.00 92.00 79 ALA A C 1
ATOM 659 O O . ALA A 1 79 ? -9.943 -2.804 16.980 1.00 92.00 79 ALA A O 1
ATOM 660 N N . THR A 1 80 ? -9.543 -3.625 19.007 1.00 94.19 80 THR A N 1
ATOM 661 C CA . THR A 1 80 ? -9.261 -2.314 19.620 1.00 94.19 80 THR A CA 1
ATOM 662 C C . THR A 1 80 ? -8.157 -1.555 18.882 1.00 94.19 80 THR A C 1
ATOM 664 O O . THR A 1 80 ? -8.272 -0.350 18.670 1.00 94.19 80 THR A O 1
ATOM 667 N N . LYS A 1 81 ? -7.088 -2.248 18.468 1.00 93.81 81 LYS A N 1
ATOM 668 C CA . LYS A 1 81 ? -5.972 -1.637 17.726 1.00 93.81 81 LYS A CA 1
ATOM 669 C C . LYS A 1 81 ? -6.396 -1.094 16.353 1.00 93.81 81 LYS A C 1
ATOM 671 O O . LYS A 1 81 ? -6.161 0.093 16.125 1.00 93.81 81 LYS A O 1
ATOM 676 N N . PRO A 1 82 ? -7.011 -1.889 15.453 1.00 93.38 82 PRO A N 1
ATOM 677 C CA . PRO A 1 82 ? -7.441 -1.372 14.158 1.00 93.38 82 PRO A CA 1
ATOM 678 C C . PRO A 1 82 ? -8.513 -0.281 14.292 1.00 93.38 82 PRO A C 1
ATOM 680 O O . PRO A 1 82 ? -8.380 0.752 13.645 1.00 93.38 82 PRO A O 1
ATOM 683 N N . ILE A 1 83 ? -9.472 -0.410 15.222 1.00 94.56 83 ILE A N 1
ATOM 684 C CA . ILE A 1 83 ? -10.467 0.646 15.499 1.00 94.56 83 ILE A CA 1
ATOM 685 C C . ILE A 1 83 ? -9.789 1.958 15.913 1.00 94.56 83 ILE A C 1
ATOM 687 O O . ILE A 1 83 ? -10.097 3.012 15.367 1.00 94.56 83 ILE A O 1
ATOM 691 N N . ARG A 1 84 ? -8.817 1.912 16.835 1.00 95.38 84 ARG A N 1
ATOM 692 C CA . ARG A 1 84 ? -8.070 3.111 17.250 1.00 95.38 84 ARG A CA 1
ATOM 693 C C . ARG A 1 84 ? -7.302 3.737 16.083 1.00 95.38 84 ARG A C 1
ATOM 695 O O . ARG A 1 84 ? -7.132 4.951 16.048 1.00 95.38 84 ARG A O 1
ATOM 702 N N . SER A 1 85 ? -6.831 2.926 15.135 1.00 94.44 85 SER A N 1
ATOM 703 C CA . SER A 1 85 ? -6.191 3.438 13.923 1.00 94.44 85 SER A CA 1
ATOM 704 C C . SER A 1 85 ? -7.177 4.203 13.041 1.00 94.44 85 SER A C 1
ATOM 706 O O . SER A 1 85 ? -6.814 5.268 12.558 1.00 94.44 85 SER A O 1
ATOM 708 N N . VAL A 1 86 ? -8.409 3.702 12.880 1.00 94.56 86 VAL A N 1
ATOM 709 C CA . VAL A 1 86 ? -9.482 4.404 12.153 1.00 94.56 86 VAL A CA 1
ATOM 710 C C . VAL A 1 86 ? -9.824 5.725 12.845 1.00 94.56 86 VAL A C 1
ATOM 712 O O . VAL A 1 86 ? -9.811 6.763 12.196 1.00 94.56 86 VAL A O 1
ATOM 715 N N . ILE A 1 87 ? -10.018 5.709 14.169 1.00 94.12 87 ILE A N 1
ATOM 716 C CA . ILE A 1 87 ? -10.308 6.912 14.974 1.00 94.12 87 ILE A CA 1
ATOM 717 C C . ILE A 1 87 ? -9.239 7.989 14.773 1.00 94.12 87 ILE A C 1
ATOM 719 O O . ILE A 1 87 ? -9.568 9.124 14.451 1.00 94.12 87 ILE A O 1
ATOM 723 N N . ARG A 1 88 ? -7.954 7.629 14.880 1.00 94.19 88 ARG A N 1
ATOM 724 C CA . ARG A 1 88 ? -6.846 8.575 14.676 1.00 94.19 88 ARG A CA 1
ATOM 725 C C . ARG A 1 88 ? -6.854 9.183 13.270 1.00 94.19 88 ARG A C 1
ATOM 727 O O . ARG A 1 88 ? -6.520 10.354 13.110 1.00 94.19 88 ARG A O 1
ATOM 734 N N . THR A 1 89 ? -7.204 8.397 12.251 1.00 92.56 89 THR A N 1
ATOM 735 C CA . THR A 1 89 ? -7.363 8.913 10.885 1.00 92.56 89 THR A CA 1
ATOM 736 C C . THR A 1 89 ? -8.499 9.932 10.829 1.00 92.56 89 THR A C 1
ATOM 738 O O . THR A 1 89 ? -8.313 11.010 10.272 1.00 92.56 89 THR A O 1
ATOM 741 N N . THR A 1 90 ? -9.638 9.651 11.460 1.00 92.62 90 THR A N 1
ATOM 742 C CA . THR A 1 90 ? -10.774 10.579 11.498 1.00 92.62 90 THR A CA 1
ATOM 743 C C . THR A 1 90 ? -10.466 11.860 12.286 1.00 92.62 90 THR A C 1
ATOM 745 O O . THR A 1 90 ? -10.786 12.949 11.820 1.00 92.62 90 THR A O 1
ATOM 748 N N . GLU A 1 91 ? -9.751 11.775 13.411 1.00 93.88 91 GLU A N 1
ATOM 749 C CA . GLU A 1 91 ? -9.258 12.941 14.169 1.00 93.88 91 GLU A CA 1
ATOM 750 C C . GLU A 1 91 ? -8.273 13.809 13.369 1.00 93.88 91 GLU A C 1
ATOM 752 O O . GLU A 1 91 ? -8.155 15.013 13.599 1.00 93.88 91 GLU A O 1
ATOM 757 N N . ALA A 1 92 ? -7.510 13.206 12.454 1.00 93.75 92 ALA A N 1
ATOM 758 C CA . ALA A 1 92 ? -6.656 13.955 11.542 1.00 93.75 92 ALA A CA 1
ATOM 759 C C . ALA A 1 92 ? -7.487 14.627 10.440 1.00 93.75 92 ALA A C 1
ATOM 761 O O . ALA A 1 92 ? -7.249 15.794 10.134 1.00 93.75 92 ALA A O 1
ATOM 762 N N . LEU A 1 93 ? -8.483 13.924 9.889 1.00 93.19 93 LEU A N 1
ATOM 763 C CA . LEU A 1 93 ? -9.396 14.464 8.879 1.00 93.19 93 LEU A CA 1
ATOM 764 C C . LEU A 1 93 ? -10.225 15.634 9.414 1.00 93.19 93 LEU A C 1
ATOM 766 O O . LEU A 1 93 ? -10.404 16.609 8.692 1.00 93.19 93 LEU A O 1
ATOM 770 N N . SER A 1 94 ? -10.663 15.608 10.676 1.00 92.88 94 SER A N 1
ATOM 771 C CA . SER A 1 94 ? -11.447 16.709 11.262 1.00 92.88 94 SER A CA 1
ATOM 772 C C . SER A 1 94 ? -10.700 18.049 11.263 1.00 92.88 94 SER A C 1
ATOM 774 O O . SER A 1 94 ? -11.318 19.111 11.213 1.00 92.88 94 SER A O 1
ATOM 776 N N . LYS A 1 95 ? -9.361 18.020 11.236 1.00 93.62 95 LYS A N 1
ATOM 777 C CA . LYS A 1 95 ? -8.499 19.211 11.147 1.00 93.62 95 LYS A CA 1
ATOM 778 C C . LYS A 1 95 ? -8.354 19.748 9.718 1.00 93.62 95 LYS A C 1
ATOM 780 O O . LYS A 1 95 ? -7.801 20.828 9.534 1.00 93.62 95 LYS A O 1
ATOM 785 N N . LEU A 1 96 ? -8.829 19.011 8.712 1.00 93.56 96 LEU A N 1
ATOM 786 C CA . LEU A 1 96 ? -8.660 19.294 7.283 1.00 93.56 96 LEU A CA 1
ATOM 787 C C . LEU A 1 96 ? -9.965 19.752 6.608 1.00 93.56 96 LEU A C 1
ATOM 789 O O . LEU A 1 96 ? -10.202 19.459 5.438 1.00 93.56 96 LEU A O 1
ATOM 793 N N . GLY A 1 97 ? -10.806 20.510 7.318 1.00 88.50 97 GLY A N 1
ATOM 794 C CA . GLY A 1 97 ? -12.097 21.005 6.808 1.00 88.50 97 GLY A CA 1
ATOM 795 C C . GLY A 1 97 ? -12.018 21.977 5.619 1.00 88.50 97 GLY A C 1
ATOM 796 O O . GLY A 1 97 ? -13.043 22.339 5.055 1.00 88.50 97 GLY A O 1
ATOM 797 N N . SER A 1 98 ? -10.821 22.404 5.205 1.00 93.00 98 SER A N 1
ATOM 798 C CA . SER A 1 98 ? -10.622 23.177 3.971 1.00 93.00 98 SER A CA 1
ATOM 799 C C . SER A 1 98 ? -10.649 22.315 2.702 1.00 93.00 98 SER A C 1
ATOM 801 O O . SER A 1 98 ? -10.783 22.857 1.606 1.00 93.00 98 SER A O 1
ATOM 803 N N . ILE A 1 99 ? -10.526 20.989 2.826 1.00 95.50 99 ILE A N 1
ATOM 804 C CA . ILE A 1 99 ? -10.601 20.054 1.700 1.00 95.50 99 ILE A CA 1
ATOM 805 C C . ILE A 1 99 ? -12.085 19.803 1.371 1.00 95.50 99 ILE A C 1
ATOM 807 O O . ILE A 1 99 ? -12.806 19.321 2.249 1.00 95.50 99 ILE A O 1
ATOM 811 N N . PRO A 1 100 ? -12.559 20.061 0.133 1.00 95.19 100 PRO A N 1
ATOM 812 C CA . PRO A 1 100 ? -13.978 19.949 -0.223 1.00 95.19 100 PRO A CA 1
ATOM 813 C C . PRO A 1 100 ? -14.611 18.598 0.134 1.00 95.19 100 PRO A C 1
ATOM 815 O O . PRO A 1 100 ? -15.697 18.557 0.702 1.00 95.19 100 PRO A O 1
ATOM 818 N N . GLN A 1 101 ? -13.897 17.499 -0.123 1.00 94.00 101 GLN A N 1
ATOM 819 C CA . GLN A 1 101 ? -14.359 16.137 0.159 1.00 94.00 101 GLN A CA 1
ATOM 820 C C . GLN A 1 101 ? -14.503 15.863 1.665 1.00 94.00 101 GLN A C 1
ATOM 822 O O . GLN A 1 101 ? -15.390 15.126 2.085 1.00 94.00 101 GLN A O 1
ATOM 827 N N . VAL A 1 102 ? -13.641 16.461 2.494 1.00 93.00 102 VAL A N 1
ATOM 828 C CA . VAL A 1 102 ? -13.726 16.343 3.958 1.00 93.00 102 VAL A CA 1
ATOM 829 C C . VAL A 1 102 ? -14.889 17.179 4.479 1.00 93.00 102 VAL A C 1
ATOM 831 O O . VAL A 1 102 ? -15.655 16.714 5.319 1.00 93.00 102 VAL A O 1
ATOM 834 N N . GLN A 1 103 ? -15.048 18.392 3.950 1.00 93.31 103 GLN A N 1
ATOM 835 C CA . GLN A 1 103 ? -16.130 19.297 4.319 1.00 93.31 103 GLN A CA 1
ATOM 836 C C . GLN A 1 103 ? -17.510 18.721 3.971 1.00 93.31 103 GLN A C 1
ATOM 838 O O . GLN A 1 103 ? -18.447 18.865 4.755 1.00 93.31 103 GLN A O 1
ATOM 843 N N . GLU A 1 104 ? -17.637 18.035 2.834 1.00 95.94 104 GLU A N 1
ATOM 844 C CA . GLU A 1 104 ? -18.865 17.336 2.442 1.00 95.94 104 GLU A CA 1
ATOM 845 C C . GLU A 1 104 ? -19.253 16.249 3.459 1.00 95.94 104 GLU A C 1
ATOM 847 O O . GLU A 1 104 ? -20.427 16.089 3.788 1.00 95.94 104 GLU A O 1
ATOM 852 N N . GLN A 1 105 ? -18.263 15.555 4.029 1.00 94.31 105 GLN A N 1
ATOM 853 C CA . GLN A 1 105 ? -18.455 14.479 5.008 1.00 94.31 105 GLN A CA 1
ATOM 854 C C . GLN A 1 105 ? -18.294 14.938 6.467 1.00 94.31 105 GLN A C 1
ATOM 856 O O . GLN A 1 105 ? -18.192 14.110 7.379 1.00 94.31 105 GLN A O 1
ATOM 861 N N . LYS A 1 106 ? -18.302 16.253 6.716 1.00 91.94 106 LYS A N 1
ATOM 862 C CA . LYS A 1 106 ? -18.002 16.868 8.019 1.00 91.94 106 LYS A CA 1
ATOM 863 C C . LYS A 1 106 ? -18.777 16.239 9.178 1.00 91.94 106 LYS A C 1
ATOM 865 O O . LYS A 1 106 ? -18.184 15.871 10.185 1.00 91.94 106 LYS A O 1
ATOM 870 N N . TYR A 1 107 ? -20.086 16.048 9.016 1.00 91.81 107 TYR A N 1
ATOM 871 C CA . TYR A 1 107 ? -20.946 15.505 10.073 1.00 91.81 107 TYR A CA 1
ATOM 872 C C . TYR A 1 107 ? -20.594 14.072 10.488 1.00 91.81 107 TYR A C 1
ATOM 874 O O . TYR A 1 107 ? -20.873 13.680 11.617 1.00 91.81 107 TYR A O 1
ATOM 882 N N . ILE A 1 108 ? -20.006 13.279 9.589 1.00 91.06 108 ILE A N 1
ATOM 883 C CA . ILE A 1 108 ? -19.544 11.920 9.897 1.00 91.06 108 ILE A CA 1
ATOM 884 C C . ILE A 1 108 ? -18.188 11.986 10.597 1.00 91.06 108 ILE A C 1
ATOM 886 O O . ILE A 1 108 ? -17.973 11.298 11.592 1.00 91.06 108 ILE A O 1
ATOM 890 N N . VAL A 1 109 ? -17.292 12.837 10.097 1.00 89.44 109 VAL A N 1
ATOM 891 C CA . VAL A 1 109 ? -15.938 13.019 10.636 1.00 89.44 109 VAL A CA 1
ATOM 892 C C . VAL A 1 109 ? -15.963 13.590 12.060 1.00 89.44 109 VAL A C 1
ATOM 894 O O . VAL A 1 109 ? -15.148 13.203 12.889 1.00 89.44 109 VAL A O 1
ATOM 897 N N . GLU A 1 110 ? -16.918 14.46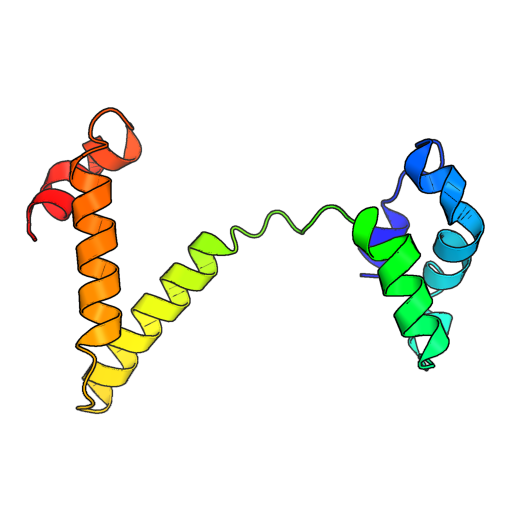3 12.376 1.00 87.75 110 GLU A N 1
ATOM 898 C CA . GLU A 1 110 ? -17.063 15.075 13.706 1.00 87.75 110 GLU A CA 1
ATOM 899 C C . GLU A 1 110 ? -17.819 14.199 14.720 1.00 87.75 110 GLU A C 1
ATOM 901 O O . GLU A 1 110 ? -17.917 14.565 15.887 1.00 87.75 110 GLU A O 1
ATOM 906 N N . LYS A 1 111 ? -18.353 13.042 14.309 1.00 83.94 111 LYS A N 1
ATOM 907 C CA . LYS A 1 111 ? -19.175 12.161 15.164 1.00 83.94 111 LYS A CA 1
ATOM 908 C C . LYS A 1 111 ? -18.356 11.226 16.074 1.00 83.94 111 LYS A C 1
ATOM 910 O O . LYS A 1 111 ? -18.932 10.346 16.712 1.00 83.94 111 LYS A O 1
ATOM 915 N N . VAL A 1 112 ? -17.033 11.365 16.076 1.00 65.12 112 VAL A N 1
ATOM 916 C CA . VAL A 1 112 ? -16.097 10.500 16.816 1.00 65.12 112 VAL A CA 1
ATOM 917 C C . VAL A 1 112 ? -16.086 10.819 18.303 1.00 65.12 112 VAL A C 1
ATOM 919 O O . VAL A 1 112 ? -16.023 12.018 18.646 1.00 65.12 112 VAL A O 1
#

Sequence (112 aa):
MVAEIHRLNEENFRVRQHIPYVHKFQNRKAWNCLTAMDVNEIKEHLAPLIVPLNDDELAKRFDLLMYTVELAKLQTKNATKPIRSVIRTTEALSKLGSIPQVQEQKYIVEKV

Foldseek 3Di:
DLVQLVVQDCPPPLNVVQVVLSVCSVDPVCVVDADPVNVVSCVPRPPVRRDPDPPPVVVVVLVVLVVLQVVCVVVVHDSPVSVVVVLVVLVVLQVVCVDPVSVVCNVVSVPD

Radius of gyration: 21.97 Å; Cα contacts (8 Å, |Δi|>4): 67; chains: 1; bounding box: 42×43×46 Å

pLDDT: mean 90.69, std 6.63, range [62.34, 97.19]

Solvent-accessible surface area (backbone atoms only — not comparable to full-atom values): 6634 Å² total; per-residue (Å²): 106,54,71,55,57,66,64,56,55,64,86,39,69,78,40,49,80,34,42,72,60,50,60,53,54,47,40,70,72,54,69,76,66,70,49,76,65,53,54,49,50,42,57,74,58,44,53,82,70,52,75,75,72,92,64,59,61,67,56,55,54,49,53,52,45,52,50,51,37,53,51,20,60,77,66,76,44,90,37,67,68,54,49,52,53,53,50,54,51,33,65,53,47,58,74,40,58,87,41,68,76,45,43,76,44,38,78,67,44,67,69,114

Nearest PDB structures (foldseek):
  7pua-assembly1_F5  TM=2.813E-01  e=7.544E+00  Trypanosoma brucei brucei

Secondary structure (DSSP, 8-state):
-HHHHHTS-TTSHHHHTTHHHHHHHHSGGGGSS--HHHHHHIIIIITTTSPPP---HHHHHHHHHHHHHHHHHHTT---HHHHHHHHHHHHHHTT-TTSHHHHHTHHHHTT-

Mean predicted aligned error: 9.32 Å